Protein AF-A0A0F9MB81-F1 (afdb_monomer_lite)

Radius of gyration: 19.45 Å; chains: 1; bounding box: 35×29×55 Å

Foldseek 3Di:
DQPDDCVVFWDADPVPRDIDGLLVQLVQLCVDPPHSFWHADPPHRDIDGHDPVSNVVNVPDPPPPPPPPPLAEWEWAWDPLVCLVVDPAAQPQPRHHCPSPFTKTATPVPRHIHGPVRVVVCCVPQCADPPPRHHYDD

Organism: NCBI:txid412755

InterPro domains:
  IPR011011 Zinc finger, FYVE/PHD-type [SSF57903] (12-49)
  IPR011011 Zinc finger, FYVE/PHD-type [SSF57903] (74-132)
  IPR013083 Zinc finger, RING/FYVE/PHD-type [G3DSA:3.30.40.10] (2-50)

pLDDT: mean 83.47, std 13.33, range [42.69, 96.25]

Sequence (138 aa):
VTGSNFYIEGRFCPSCDRAMHLSCAAMWAKRTEYKENVFRCPFCFFLLEISPTVLKFIKNKEIKILEEDIRLETKMVLIPNQEVEQIDTSCSYCHSIFLGDFNVYQCESCNSYYHKPCLKKMKEEIKACRFCGAKINK

Structure (mmCIF, N/CA/C/O backbone):
data_AF-A0A0F9MB81-F1
#
_entry.id   AF-A0A0F9MB81-F1
#
loop_
_atom_site.group_PDB
_atom_site.id
_atom_site.type_symbol
_atom_site.label_atom_id
_atom_site.label_alt_id
_atom_site.label_comp_id
_atom_site.label_asym_id
_atom_site.label_entity_id
_atom_site.label_seq_id
_atom_site.pdbx_PDB_ins_code
_atom_site.Cartn_x
_atom_site.Cartn_y
_atom_site.Cartn_z
_atom_site.occupancy
_atom_site.B_iso_or_equiv
_atom_site.auth_seq_id
_atom_site.auth_comp_id
_atom_site.auth_asym_id
_atom_site.auth_atom_id
_atom_site.pdbx_PDB_model_num
ATOM 1 N N . VAL A 1 1 ? -4.702 6.298 -14.107 1.00 48.91 1 VAL A N 1
ATOM 2 C CA . VAL A 1 1 ? -4.656 4.898 -14.613 1.00 48.91 1 VAL A CA 1
ATOM 3 C C . VAL A 1 1 ? -4.651 4.945 -16.136 1.00 48.91 1 VAL A C 1
ATOM 5 O O . VAL A 1 1 ? -5.378 5.757 -16.683 1.00 48.91 1 VAL A O 1
ATOM 8 N N . THR A 1 2 ? -3.824 4.158 -16.832 1.00 49.81 2 THR A N 1
ATOM 9 C CA . THR A 1 2 ? -3.682 4.211 -18.308 1.00 49.81 2 THR A CA 1
ATOM 10 C C . THR A 1 2 ? -4.905 3.705 -19.083 1.00 49.81 2 THR A C 1
ATOM 12 O O . THR A 1 2 ? -4.934 3.821 -20.304 1.00 49.81 2 THR A O 1
ATOM 15 N N . GLY A 1 3 ? -5.913 3.151 -18.396 1.00 55.84 3 GLY A N 1
ATOM 16 C CA . GLY A 1 3 ? -7.142 2.615 -18.997 1.00 55.84 3 GLY A CA 1
ATOM 17 C C . GLY A 1 3 ? -6.915 1.421 -19.931 1.00 55.84 3 GLY A C 1
ATOM 18 O O . GLY A 1 3 ? -7.860 0.914 -20.528 1.00 55.84 3 GLY A O 1
ATOM 19 N N . SER A 1 4 ? -5.670 0.971 -20.086 1.00 63.28 4 SER A N 1
ATOM 20 C CA . SER A 1 4 ? -5.294 -0.109 -20.982 1.00 63.28 4 SER A CA 1
ATOM 21 C C . SER A 1 4 ? -5.561 -1.468 -20.346 1.00 63.28 4 SER A C 1
ATOM 23 O O . SER A 1 4 ? -5.336 -1.693 -19.160 1.00 63.28 4 SER A O 1
ATOM 25 N N . ASN A 1 5 ? -6.077 -2.384 -21.164 1.00 75.12 5 ASN A N 1
ATOM 26 C CA . ASN A 1 5 ? -6.445 -3.726 -20.738 1.00 75.12 5 ASN A CA 1
ATOM 27 C C . ASN A 1 5 ? -5.200 -4.516 -20.289 1.00 75.12 5 ASN A C 1
ATOM 29 O O . ASN A 1 5 ? -4.202 -4.581 -21.017 1.00 75.12 5 ASN A O 1
ATOM 33 N N . PHE A 1 6 ? -5.291 -5.175 -19.129 1.00 77.75 6 PHE A N 1
ATOM 34 C CA . PHE A 1 6 ? -4.251 -6.056 -18.595 1.00 77.75 6 PHE A CA 1
ATOM 35 C C . PHE A 1 6 ? -3.847 -7.158 -19.586 1.00 77.75 6 PHE A C 1
ATOM 37 O O . PHE A 1 6 ? -2.686 -7.540 -19.639 1.00 77.75 6 PHE A O 1
ATOM 44 N N . TYR A 1 7 ? -4.756 -7.623 -20.444 1.00 75.88 7 TYR A N 1
ATOM 45 C CA . TYR A 1 7 ? -4.428 -8.614 -21.474 1.00 75.88 7 TYR A CA 1
ATOM 46 C C . TYR A 1 7 ? -3.345 -8.129 -22.460 1.00 75.88 7 TYR A C 1
ATOM 48 O O . TYR A 1 7 ? -2.606 -8.924 -23.032 1.00 75.88 7 TYR A O 1
ATOM 56 N N . ILE A 1 8 ? -3.227 -6.811 -22.646 1.00 78.06 8 ILE A N 1
ATOM 57 C CA . ILE A 1 8 ? -2.303 -6.195 -23.605 1.00 78.06 8 ILE A CA 1
ATOM 58 C C . ILE A 1 8 ? -0.983 -5.816 -22.920 1.00 78.06 8 ILE A C 1
ATOM 60 O O . ILE A 1 8 ? 0.096 -6.067 -23.457 1.00 78.06 8 ILE A O 1
ATOM 64 N N . GLU A 1 9 ? -1.047 -5.218 -21.728 1.00 85.31 9 GLU A N 1
ATOM 65 C CA . GLU A 1 9 ? 0.130 -4.647 -21.053 1.00 85.31 9 GLU A CA 1
ATOM 66 C C . GLU A 1 9 ? 0.474 -5.280 -19.700 1.00 85.31 9 GLU A C 1
ATOM 68 O O . GLU A 1 9 ? 1.450 -4.883 -19.065 1.00 85.31 9 GLU A O 1
ATOM 73 N N . GLY A 1 10 ? -0.324 -6.233 -19.235 1.00 87.88 10 GLY A N 1
ATOM 74 C CA . GLY A 1 10 ? -0.170 -6.884 -17.945 1.00 87.88 10 GLY A CA 1
ATOM 75 C C . GLY A 1 10 ? 1.008 -7.842 -17.922 1.00 87.88 10 GLY A C 1
ATOM 76 O O . GLY A 1 10 ? 1.206 -8.644 -18.837 1.00 87.88 10 GLY A O 1
ATOM 77 N N . ARG A 1 11 ? 1.814 -7.757 -16.871 1.00 90.69 11 ARG A N 1
ATOM 78 C CA . ARG A 1 11 ? 2.910 -8.679 -16.573 1.00 90.69 11 ARG A CA 1
ATOM 79 C C . ARG A 1 11 ? 2.891 -9.020 -15.094 1.00 90.69 11 ARG A C 1
ATOM 81 O O . ARG A 1 11 ? 2.437 -8.227 -14.273 1.00 90.69 11 ARG A O 1
ATOM 88 N N . PHE A 1 12 ? 3.415 -10.188 -14.766 1.00 92.06 12 PHE A N 1
ATOM 89 C CA . PHE A 1 12 ? 3.605 -10.613 -13.387 1.00 92.06 12 PHE A CA 1
ATOM 90 C C . PHE A 1 12 ? 5.062 -10.413 -12.986 1.00 92.06 12 PHE A C 1
ATOM 92 O O . PHE A 1 12 ? 5.974 -10.614 -13.791 1.00 92.06 12 PHE A O 1
ATOM 99 N N . CYS A 1 13 ? 5.284 -9.983 -11.747 1.00 92.88 13 CYS A N 1
ATOM 100 C CA . CYS A 1 13 ? 6.619 -9.956 -11.172 1.00 92.88 13 CYS A CA 1
ATOM 101 C C . CYS A 1 13 ? 7.143 -11.395 -11.033 1.00 92.88 13 CYS A C 1
ATOM 103 O O . CYS A 1 13 ? 6.514 -12.161 -10.313 1.00 92.88 13 CYS A O 1
ATOM 105 N N . PRO A 1 14 ? 8.315 -11.750 -11.586 1.00 92.69 14 PRO A N 1
ATOM 106 C CA . PRO A 1 14 ? 8.856 -13.111 -11.482 1.00 92.69 14 PRO A CA 1
ATOM 107 C C . PRO A 1 14 ? 9.308 -13.496 -10.063 1.00 92.69 14 PRO A C 1
ATOM 109 O O . PRO A 1 14 ? 9.660 -14.642 -9.822 1.00 92.69 14 PRO A O 1
ATOM 112 N N . SER A 1 15 ? 9.360 -12.534 -9.135 1.00 93.12 15 SER A N 1
ATOM 113 C CA . SER A 1 15 ? 9.801 -12.756 -7.753 1.00 93.12 15 SER A CA 1
ATOM 114 C C . SER A 1 15 ? 8.649 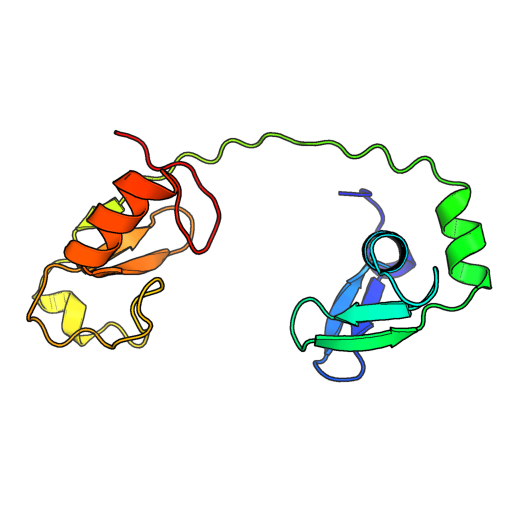-12.850 -6.748 1.00 93.12 15 SER A C 1
ATOM 116 O O . SER A 1 15 ? 8.849 -13.418 -5.681 1.00 93.12 15 SER A O 1
ATOM 118 N N . CYS A 1 16 ? 7.480 -12.263 -7.028 1.00 93.81 16 CYS A N 1
ATOM 119 C CA . CYS A 1 16 ? 6.359 -12.241 -6.074 1.00 93.81 16 CYS A CA 1
ATOM 120 C C . CYS A 1 16 ? 4.987 -12.467 -6.716 1.00 93.81 16 CYS A C 1
ATOM 122 O O . CYS A 1 16 ? 3.973 -12.274 -6.049 1.00 93.81 16 CYS A O 1
ATOM 124 N N . ASP A 1 17 ? 4.957 -12.772 -8.015 1.00 92.12 17 ASP A N 1
ATOM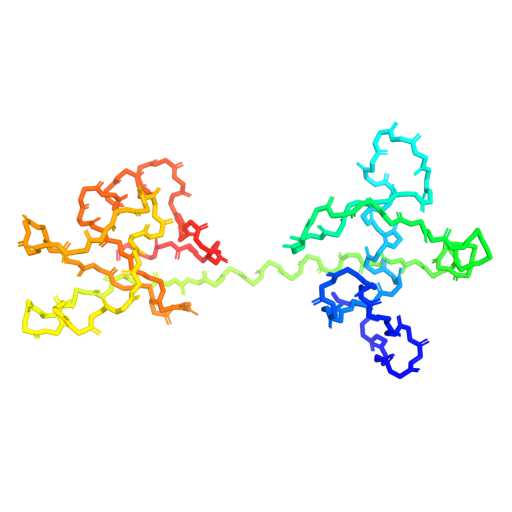 125 C CA . ASP A 1 17 ? 3.767 -13.061 -8.822 1.00 92.12 17 ASP A CA 1
ATOM 126 C C . ASP A 1 17 ? 2.670 -11.993 -8.790 1.00 92.12 17 ASP A C 1
ATOM 128 O O . ASP A 1 17 ? 1.535 -12.219 -9.205 1.00 92.12 17 ASP A O 1
ATOM 132 N N . ARG A 1 18 ? 2.995 -10.772 -8.351 1.00 90.56 18 ARG A N 1
ATOM 133 C CA . ARG A 1 18 ? 2.051 -9.657 -8.398 1.00 90.56 18 ARG A CA 1
ATOM 134 C C . ARG A 1 18 ? 1.970 -9.061 -9.794 1.00 90.56 18 ARG A C 1
ATOM 136 O O . ARG A 1 18 ? 2.985 -8.783 -10.437 1.00 90.56 18 ARG A O 1
ATOM 143 N N . ALA A 1 19 ? 0.735 -8.841 -10.222 1.00 90.62 19 ALA A N 1
ATOM 144 C CA . ALA A 1 19 ? 0.385 -8.208 -11.479 1.00 90.62 19 ALA A CA 1
ATOM 145 C C . ALA A 1 19 ? 0.800 -6.727 -11.510 1.00 90.62 19 ALA A C 1
ATOM 147 O O . ALA A 1 19 ? 0.669 -6.000 -10.525 1.00 90.62 19 ALA A O 1
ATOM 148 N N . MET A 1 20 ? 1.263 -6.266 -12.668 1.00 89.88 20 MET A N 1
ATOM 149 C CA . MET A 1 20 ? 1.537 -4.861 -12.957 1.00 89.88 20 MET A CA 1
ATOM 150 C C . MET A 1 20 ? 1.381 -4.568 -14.449 1.00 89.88 20 MET A C 1
ATOM 152 O O . MET A 1 20 ? 1.608 -5.431 -15.294 1.00 89.88 20 MET A O 1
ATOM 156 N N . HIS A 1 21 ? 1.034 -3.329 -14.785 1.00 89.56 21 HIS A N 1
ATOM 157 C CA . HIS A 1 21 ? 1.057 -2.859 -16.166 1.00 89.56 21 HIS A CA 1
ATOM 158 C C . HIS A 1 21 ? 2.468 -2.425 -16.568 1.00 89.56 21 HIS A C 1
ATOM 160 O O . HIS A 1 21 ? 3.162 -1.757 -15.797 1.00 89.56 21 HIS A O 1
ATOM 166 N N . LEU A 1 22 ? 2.870 -2.734 -17.802 1.00 88.38 22 LEU A N 1
ATOM 167 C CA . LEU A 1 22 ? 4.138 -2.277 -18.376 1.00 88.38 22 LEU A CA 1
ATOM 168 C C . LEU A 1 22 ? 4.250 -0.744 -18.390 1.00 88.38 22 LEU A C 1
ATOM 170 O O . LEU A 1 22 ? 5.343 -0.218 -18.202 1.00 88.38 22 LEU A O 1
ATOM 174 N N . SER A 1 23 ? 3.139 -0.020 -18.555 1.00 86.25 23 SER A N 1
ATOM 175 C CA . SER A 1 23 ? 3.102 1.445 -18.457 1.00 86.25 23 SER A CA 1
ATOM 176 C C . SER A 1 23 ? 3.432 1.968 -17.052 1.00 86.25 23 SER A C 1
ATOM 178 O O . SER A 1 23 ? 4.245 2.885 -16.920 1.00 86.25 23 SER A O 1
ATOM 180 N N . CYS A 1 24 ? 2.881 1.356 -15.998 1.00 86.75 24 CYS A N 1
ATOM 181 C CA . CYS A 1 24 ? 3.253 1.652 -14.609 1.00 86.75 24 CYS A CA 1
ATOM 182 C C . CYS A 1 24 ? 4.721 1.301 -14.340 1.00 86.75 24 CYS A C 1
ATOM 184 O O . CYS A 1 24 ? 5.451 2.108 -13.769 1.00 86.75 24 CYS A O 1
ATOM 186 N N . ALA A 1 25 ? 5.177 0.139 -14.819 1.00 89.50 25 ALA A N 1
ATOM 187 C CA . ALA A 1 25 ? 6.572 -0.274 -14.702 1.00 89.50 25 ALA A CA 1
ATOM 188 C C . ALA A 1 25 ? 7.521 0.740 -15.366 1.00 89.50 25 ALA A C 1
ATOM 190 O O . ALA A 1 25 ? 8.501 1.162 -14.756 1.00 89.50 25 ALA A O 1
ATOM 191 N N . ALA A 1 26 ? 7.204 1.201 -16.580 1.00 87.44 26 ALA A N 1
ATOM 192 C CA . ALA A 1 26 ? 7.981 2.215 -17.293 1.00 87.44 26 ALA A CA 1
ATOM 193 C C . ALA A 1 26 ? 8.013 3.558 -16.549 1.00 87.44 26 ALA A C 1
ATOM 195 O O . ALA A 1 26 ? 9.035 4.245 -16.548 1.00 87.44 26 ALA A O 1
ATOM 196 N N . MET A 1 27 ? 6.911 3.934 -15.897 1.00 84.81 27 MET A N 1
ATOM 197 C CA . MET A 1 27 ? 6.862 5.123 -15.049 1.00 84.81 27 MET A CA 1
ATOM 198 C C . MET A 1 27 ? 7.782 4.986 -13.832 1.00 84.81 27 MET A C 1
ATOM 200 O O . MET A 1 27 ? 8.514 5.923 -13.520 1.00 84.81 27 MET A O 1
ATOM 204 N N . TRP A 1 28 ? 7.776 3.832 -13.161 1.00 88.38 28 TRP A N 1
ATOM 205 C CA . TRP A 1 28 ? 8.678 3.575 -12.038 1.00 88.38 28 TRP A CA 1
ATOM 206 C C . TRP A 1 28 ? 10.141 3.542 -12.478 1.00 88.38 28 TRP A C 1
ATOM 208 O O . TRP A 1 28 ? 10.975 4.125 -11.793 1.00 88.38 28 TRP A O 1
ATOM 218 N N . ALA A 1 29 ? 10.444 2.962 -13.642 1.00 88.25 29 ALA A N 1
ATOM 219 C CA . ALA A 1 29 ? 11.798 2.926 -14.194 1.00 88.25 29 ALA A CA 1
ATOM 220 C C . ALA A 1 29 ? 12.364 4.327 -14.468 1.00 88.25 29 ALA A C 1
ATOM 222 O O . ALA A 1 29 ? 13.490 4.619 -14.068 1.00 88.25 29 ALA A O 1
ATOM 223 N N . LYS A 1 30 ? 11.550 5.234 -15.032 1.00 83.12 30 LYS A N 1
ATOM 224 C CA . LYS A 1 30 ? 11.919 6.648 -15.242 1.00 83.12 30 LYS A CA 1
ATOM 225 C C . LYS A 1 30 ? 12.236 7.413 -13.955 1.00 83.12 30 LYS A C 1
ATOM 227 O O . LYS A 1 30 ? 12.912 8.431 -14.021 1.00 83.12 30 LYS A O 1
ATOM 232 N N . ARG A 1 31 ? 11.703 6.978 -12.810 1.00 80.44 31 ARG A N 1
ATOM 233 C CA . ARG A 1 31 ? 11.926 7.625 -11.507 1.00 80.44 31 ARG A CA 1
ATOM 234 C C . ARG A 1 31 ? 13.142 7.070 -10.766 1.00 80.44 31 ARG A C 1
ATOM 236 O O . ARG A 1 31 ? 13.412 7.524 -9.659 1.00 80.44 31 ARG A O 1
ATOM 243 N N . THR A 1 32 ? 13.841 6.079 -11.320 1.00 76.19 32 THR A N 1
ATOM 244 C CA . THR A 1 32 ? 15.028 5.520 -10.668 1.00 76.19 32 THR A CA 1
ATOM 245 C C . THR A 1 32 ? 16.298 6.266 -11.049 1.00 76.19 32 THR A C 1
ATOM 247 O O . THR A 1 32 ? 16.427 6.778 -12.156 1.00 76.19 32 THR A O 1
ATOM 250 N N . GLU A 1 33 ? 17.260 6.275 -10.130 1.00 71.56 33 GLU A N 1
ATOM 251 C CA . GLU A 1 33 ? 18.584 6.876 -10.332 1.00 71.5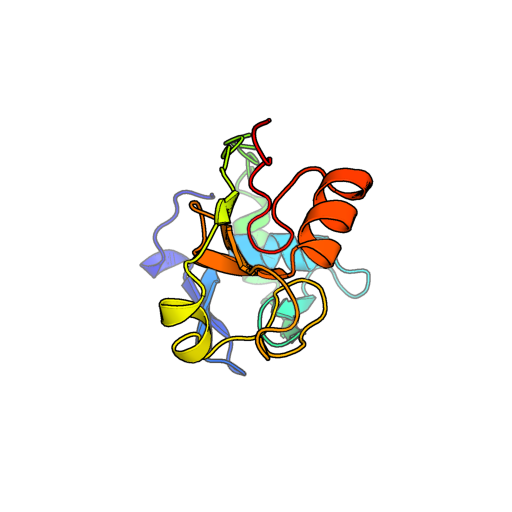6 33 GLU A CA 1
ATOM 252 C C . GLU A 1 33 ? 19.539 5.971 -11.133 1.00 71.56 33 GLU A C 1
ATOM 254 O O . GLU A 1 33 ? 20.643 6.387 -11.469 1.00 71.56 33 GLU A O 1
ATOM 259 N N . TYR A 1 34 ? 19.145 4.723 -11.422 1.00 72.06 34 TYR A N 1
ATOM 260 C CA . TYR A 1 34 ? 20.028 3.726 -12.032 1.00 72.06 34 TYR A CA 1
ATOM 261 C C . TYR A 1 34 ? 20.067 3.846 -13.562 1.00 72.06 34 TYR A C 1
ATOM 263 O O . TYR A 1 34 ? 20.962 4.453 -14.140 1.00 72.06 34 TYR A O 1
ATOM 271 N N . LYS A 1 35 ? 19.109 3.215 -14.241 1.00 78.94 35 LYS A N 1
ATOM 272 C CA . LYS A 1 35 ? 18.972 3.201 -15.699 1.00 78.94 35 LYS A CA 1
ATOM 273 C C . LYS A 1 35 ? 17.503 3.415 -16.025 1.00 78.94 35 LYS A C 1
ATOM 275 O O . LYS A 1 35 ? 16.650 2.874 -15.328 1.00 78.94 35 LYS A O 1
ATOM 280 N N . GLU A 1 36 ? 17.207 4.115 -17.124 1.00 79.31 36 GLU A N 1
ATOM 281 C CA . GLU A 1 36 ? 15.826 4.432 -17.550 1.00 79.31 36 GLU A CA 1
ATOM 282 C C . GLU A 1 36 ? 14.916 3.200 -17.730 1.00 79.31 36 GLU A C 1
ATOM 284 O O . GLU A 1 36 ? 13.702 3.343 -17.881 1.00 79.31 36 GLU A O 1
ATOM 289 N N . ASN A 1 37 ? 15.486 1.994 -17.752 1.00 86.50 37 ASN A N 1
ATOM 290 C CA . ASN A 1 37 ? 14.785 0.736 -17.941 1.00 86.50 37 ASN A CA 1
ATOM 291 C C . ASN A 1 37 ? 14.784 -0.197 -16.726 1.00 86.50 37 ASN A C 1
ATOM 293 O O . ASN A 1 37 ? 14.258 -1.301 -16.826 1.00 86.50 37 ASN A O 1
ATOM 297 N N . VAL A 1 38 ? 15.336 0.226 -15.592 1.00 90.00 38 VAL A N 1
ATOM 298 C CA . VAL A 1 38 ? 15.423 -0.589 -14.377 1.00 90.00 38 VAL A CA 1
ATOM 299 C C . VAL A 1 38 ? 14.532 0.012 -13.296 1.00 90.00 38 VAL A C 1
ATOM 301 O O . VAL A 1 38 ? 14.496 1.223 -13.122 1.00 90.00 38 VAL A O 1
ATOM 304 N N . PHE A 1 39 ? 13.799 -0.820 -12.557 1.00 91.06 39 PHE A N 1
ATOM 305 C CA . PHE A 1 39 ? 12.966 -0.379 -11.438 1.00 91.06 39 PHE A CA 1
ATOM 306 C C . PHE A 1 39 ? 12.901 -1.423 -10.328 1.00 91.06 39 PHE A C 1
ATOM 308 O O . PHE A 1 39 ? 13.187 -2.597 -10.542 1.00 91.06 39 PHE A O 1
ATOM 315 N N . ARG A 1 40 ? 12.510 -1.007 -9.121 1.00 90.88 40 ARG A N 1
ATOM 316 C CA . ARG A 1 40 ? 12.203 -1.939 -8.029 1.00 90.88 40 ARG A CA 1
ATOM 317 C C . ARG A 1 40 ? 10.716 -2.253 -8.032 1.00 90.88 40 ARG A C 1
ATOM 319 O O . ARG A 1 40 ? 9.899 -1.337 -8.107 1.00 90.88 40 ARG A O 1
ATOM 326 N N . CYS A 1 41 ? 10.361 -3.529 -7.909 1.00 90.38 41 CYS A N 1
ATOM 327 C CA . CYS A 1 41 ? 8.973 -3.929 -7.694 1.00 90.38 41 CYS A CA 1
ATOM 328 C C . CYS A 1 41 ? 8.413 -3.209 -6.449 1.00 90.38 41 CYS A C 1
ATOM 330 O O . CYS A 1 41 ? 9.031 -3.304 -5.389 1.00 90.38 41 CYS A O 1
ATOM 332 N N . PRO A 1 42 ? 7.246 -2.544 -6.512 1.00 89.06 42 PRO A N 1
ATOM 333 C CA . PRO A 1 42 ? 6.698 -1.812 -5.364 1.00 89.06 42 PRO A CA 1
ATOM 334 C C . PRO A 1 42 ? 6.219 -2.726 -4.227 1.00 89.06 42 PRO A C 1
ATOM 336 O O . PRO A 1 42 ? 5.890 -2.244 -3.150 1.00 89.06 42 PRO A O 1
ATOM 339 N N . PHE A 1 43 ? 6.151 -4.037 -4.468 1.00 90.06 43 PHE A N 1
ATOM 340 C CA . PHE A 1 43 ? 5.634 -5.002 -3.506 1.00 90.06 43 PHE A CA 1
ATOM 341 C C . PHE A 1 43 ? 6.717 -5.854 -2.846 1.00 90.06 43 PHE A C 1
ATOM 343 O O . PHE A 1 43 ? 6.603 -6.156 -1.664 1.00 90.06 43 PHE A O 1
ATOM 350 N N . CYS A 1 44 ? 7.751 -6.255 -3.594 1.00 92.62 44 CYS A N 1
ATOM 351 C CA . CYS A 1 44 ? 8.839 -7.095 -3.079 1.00 92.62 44 CYS A CA 1
ATOM 352 C C . CYS A 1 44 ? 10.228 -6.453 -3.191 1.00 92.62 44 CYS A C 1
ATOM 354 O O . CYS A 1 44 ? 11.212 -7.070 -2.803 1.00 92.62 44 CYS A O 1
ATOM 356 N N . PHE A 1 45 ? 10.331 -5.239 -3.745 1.00 91.00 45 PHE A N 1
ATOM 357 C CA . PHE A 1 45 ? 11.572 -4.468 -3.919 1.00 91.00 45 PHE A CA 1
ATOM 358 C C . PHE A 1 45 ? 12.674 -5.125 -4.762 1.00 91.00 45 PHE A C 1
ATOM 360 O O . PHE A 1 45 ? 13.755 -4.543 -4.923 1.00 91.00 45 PHE A O 1
ATOM 367 N N . PHE A 1 46 ? 12.384 -6.283 -5.363 1.00 92.19 46 PHE A N 1
ATOM 368 C CA . PHE A 1 46 ? 13.271 -6.943 -6.307 1.00 92.19 46 PHE A CA 1
ATOM 369 C C . PHE A 1 46 ? 13.541 -6.033 -7.506 1.00 92.19 46 PHE A C 1
ATOM 371 O O . PHE A 1 46 ? 12.640 -5.337 -7.989 1.00 92.19 46 PHE A O 1
ATOM 378 N N . LEU A 1 47 ? 14.792 -6.020 -7.960 1.00 93.12 47 LEU A N 1
ATOM 379 C CA . LEU A 1 47 ? 15.227 -5.190 -9.073 1.00 93.12 47 LEU A CA 1
ATOM 380 C C . LEU A 1 47 ? 14.830 -5.867 -10.388 1.00 93.12 47 LEU A C 1
ATOM 382 O O . LEU A 1 47 ? 15.210 -7.004 -10.650 1.00 93.12 47 LEU A O 1
ATOM 386 N N . LEU A 1 48 ? 14.040 -5.171 -11.195 1.00 92.00 48 LEU A N 1
ATOM 387 C CA . LEU A 1 48 ? 13.485 -5.651 -12.452 1.00 92.00 48 LEU A CA 1
ATOM 388 C C . LEU A 1 48 ? 13.943 -4.752 -13.597 1.00 92.00 48 LEU A C 1
ATOM 390 O O . LEU A 1 48 ? 14.106 -3.543 -13.429 1.00 92.00 48 LEU A O 1
ATOM 394 N N . GLU A 1 49 ? 14.100 -5.345 -14.774 1.00 91.62 49 GLU A N 1
ATOM 395 C CA . GLU A 1 49 ? 14.469 -4.642 -15.998 1.00 91.62 49 GLU A CA 1
ATOM 396 C C . GLU A 1 49 ? 13.355 -4.767 -17.041 1.00 91.62 49 GLU A C 1
ATOM 398 O O . GLU A 1 49 ? 12.780 -5.835 -17.257 1.00 91.62 49 GLU A O 1
ATOM 403 N N . ILE A 1 50 ? 13.043 -3.651 -17.692 1.00 89.62 50 ILE A N 1
ATOM 404 C CA . ILE A 1 50 ? 12.074 -3.560 -18.778 1.00 89.62 50 ILE A CA 1
ATOM 405 C C . ILE A 1 50 ? 12.836 -3.596 -20.098 1.00 89.62 50 ILE A C 1
ATOM 407 O O . ILE A 1 50 ? 13.831 -2.893 -20.284 1.00 89.62 50 ILE A O 1
ATOM 411 N N . SER A 1 51 ? 12.335 -4.377 -21.056 1.00 87.00 51 SER A N 1
ATOM 412 C CA . SER A 1 51 ? 12.904 -4.404 -22.403 1.00 87.00 51 SER A CA 1
ATOM 413 C C . SER A 1 51 ? 12.913 -2.995 -23.032 1.00 87.00 51 SER A C 1
ATOM 415 O O . SER A 1 51 ? 11.869 -2.327 -23.049 1.00 87.00 51 SER A O 1
ATOM 417 N N . PRO A 1 52 ? 14.037 -2.544 -23.623 1.00 82.50 52 PRO A N 1
ATOM 418 C CA . PRO A 1 52 ? 14.134 -1.240 -24.286 1.00 82.50 52 PRO A CA 1
ATOM 419 C C . PRO A 1 52 ? 13.075 -1.015 -25.374 1.00 82.50 52 PRO A C 1
ATOM 421 O O . PRO A 1 52 ? 12.613 0.108 -25.579 1.00 82.50 52 PRO A O 1
ATOM 424 N N . THR A 1 53 ? 12.653 -2.081 -26.059 1.00 80.94 53 THR A N 1
ATOM 425 C CA . THR A 1 53 ? 11.607 -2.032 -27.090 1.00 80.94 53 THR A CA 1
ATOM 426 C C . THR A 1 53 ? 10.269 -1.603 -26.494 1.00 80.94 53 THR A C 1
ATOM 428 O O . THR A 1 53 ? 9.614 -0.707 -27.019 1.00 80.94 53 THR A O 1
ATOM 431 N N . VAL A 1 54 ? 9.900 -2.175 -25.346 1.00 77.50 54 VAL A N 1
ATOM 432 C CA . VAL A 1 54 ? 8.654 -1.860 -24.629 1.00 77.50 54 VAL A CA 1
ATOM 433 C C . VAL A 1 54 ? 8.635 -0.399 -24.175 1.00 77.50 54 VAL A C 1
ATOM 435 O O . VAL A 1 54 ? 7.618 0.278 -24.309 1.00 77.50 54 VAL A O 1
ATOM 438 N N . LEU A 1 55 ? 9.773 0.129 -23.718 1.00 77.44 55 LEU A N 1
ATOM 439 C CA . LEU A 1 55 ? 9.890 1.535 -23.324 1.00 77.44 55 LEU A CA 1
ATOM 440 C C . LEU A 1 55 ? 9.663 2.504 -24.485 1.00 77.44 55 LEU A C 1
ATOM 442 O O . LEU A 1 55 ? 9.025 3.538 -24.287 1.00 77.44 55 LEU A O 1
ATOM 446 N N . LYS A 1 56 ? 10.136 2.174 -25.693 1.00 78.19 56 LYS A N 1
ATOM 447 C CA . LYS A 1 56 ? 9.876 2.980 -26.898 1.00 78.19 56 LYS A CA 1
ATOM 448 C C . LYS A 1 56 ? 8.387 2.997 -27.252 1.00 78.19 56 LYS A C 1
ATOM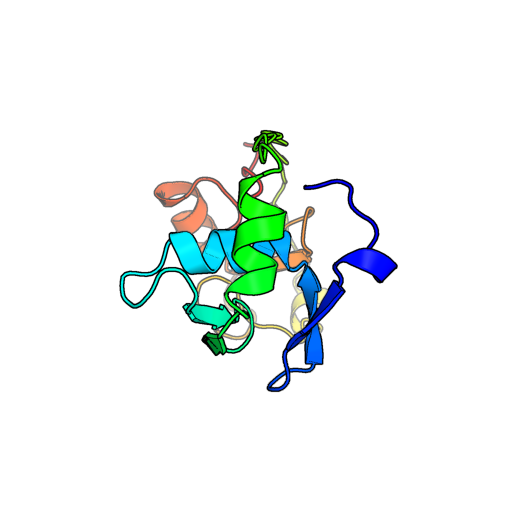 450 O O . LYS A 1 56 ? 7.846 4.063 -27.530 1.00 78.19 56 LYS A O 1
ATOM 455 N N . PHE A 1 57 ? 7.712 1.849 -27.163 1.00 73.81 57 PHE A N 1
ATOM 456 C CA . PHE A 1 57 ? 6.265 1.760 -27.392 1.00 73.81 57 PHE A CA 1
ATOM 457 C C . PHE A 1 57 ? 5.449 2.583 -26.386 1.00 73.81 57 PHE A C 1
ATOM 459 O O . PHE A 1 57 ? 4.440 3.179 -26.758 1.00 73.81 57 PHE A O 1
ATOM 466 N N . ILE A 1 58 ? 5.888 2.649 -25.126 1.00 71.88 58 ILE A N 1
ATOM 467 C CA . ILE A 1 58 ? 5.206 3.415 -24.075 1.00 71.88 58 ILE A CA 1
ATOM 468 C C . ILE A 1 58 ? 5.528 4.916 -24.165 1.00 71.88 58 ILE A C 1
ATOM 470 O O . ILE A 1 58 ? 4.633 5.723 -23.939 1.00 71.88 58 ILE A O 1
ATOM 474 N N . LYS A 1 59 ? 6.760 5.314 -24.534 1.00 65.25 59 LYS A N 1
ATOM 475 C CA . LYS A 1 59 ? 7.152 6.734 -24.705 1.00 65.25 59 LYS A CA 1
ATOM 476 C C . LYS A 1 59 ? 6.289 7.468 -25.746 1.00 65.25 59 LYS A C 1
ATOM 478 O O . LYS A 1 59 ? 6.072 8.661 -25.581 1.00 65.25 59 LYS A O 1
ATOM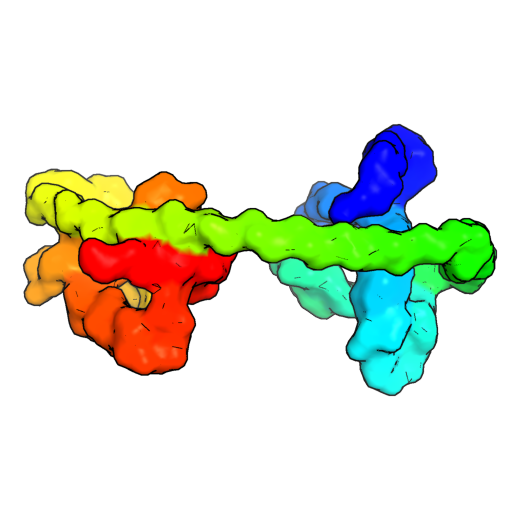 483 N N . ASN A 1 60 ? 5.766 6.767 -26.754 1.00 56.81 60 ASN A N 1
ATOM 484 C CA . ASN A 1 60 ? 4.913 7.353 -27.798 1.00 56.81 60 ASN A CA 1
ATOM 485 C C . ASN A 1 60 ? 3.448 7.558 -27.379 1.00 56.81 60 ASN A C 1
ATOM 487 O O . ASN A 1 60 ? 2.691 8.197 -28.106 1.00 56.81 60 ASN A O 1
ATOM 491 N N . LYS A 1 61 ? 3.026 7.021 -26.230 1.00 60.41 61 LYS A N 1
ATOM 492 C CA . LYS A 1 61 ? 1.727 7.341 -25.636 1.00 60.41 61 LYS A CA 1
ATOM 493 C C . LYS A 1 61 ? 1.954 8.440 -24.607 1.00 60.41 61 LYS A C 1
ATOM 495 O O . LYS A 1 61 ? 2.636 8.213 -23.611 1.00 60.41 61 LYS A O 1
ATOM 500 N N . GLU A 1 62 ? 1.389 9.624 -24.830 1.00 50.34 62 GLU A N 1
ATOM 501 C CA . GLU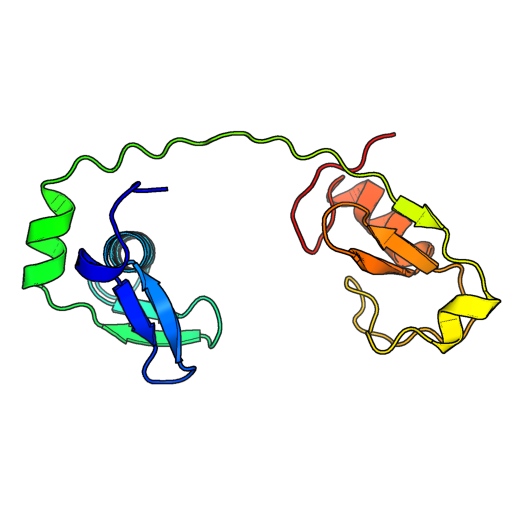 A 1 62 ? 1.333 10.658 -23.795 1.00 50.34 62 GLU A CA 1
ATOM 502 C C . GLU A 1 62 ? 0.564 10.103 -22.592 1.00 50.34 62 GLU A C 1
ATOM 504 O O . GLU A 1 62 ? -0.664 9.999 -22.594 1.00 50.34 62 GLU A O 1
ATOM 509 N N . ILE A 1 63 ? 1.301 9.697 -21.558 1.00 54.09 63 ILE A N 1
ATOM 510 C CA . ILE A 1 63 ? 0.719 9.305 -20.281 1.00 54.09 63 ILE A CA 1
ATOM 511 C C . ILE A 1 63 ? 0.236 10.596 -19.627 1.00 54.09 63 ILE A C 1
ATOM 513 O O . ILE A 1 63 ? 0.981 11.253 -18.900 1.00 54.09 63 ILE A O 1
ATOM 517 N N . LYS A 1 64 ? -1.014 10.976 -19.896 1.00 47.12 64 LYS A N 1
ATOM 518 C CA . LYS A 1 64 ? -1.710 11.961 -19.074 1.00 47.12 64 LYS A CA 1
ATOM 519 C C . LYS A 1 64 ? -1.888 11.329 -17.701 1.00 47.12 64 LYS A C 1
ATOM 521 O O . LYS A 1 64 ? -2.670 10.393 -17.528 1.00 47.12 64 LYS A O 1
ATOM 526 N N . ILE A 1 65 ? -1.101 11.794 -16.736 1.00 46.34 65 ILE A N 1
ATOM 527 C CA . ILE A 1 65 ? -1.350 11.510 -15.330 1.00 46.34 65 ILE A CA 1
ATOM 528 C C . ILE A 1 65 ? -2.655 12.237 -15.023 1.00 46.34 65 ILE A C 1
ATOM 530 O O . ILE A 1 65 ? -2.672 13.442 -14.802 1.00 46.34 65 ILE A O 1
ATOM 534 N N . LEU A 1 66 ? -3.768 11.512 -15.096 1.00 45.59 66 LEU A N 1
ATOM 535 C CA . LEU A 1 66 ? -4.961 11.910 -14.375 1.00 45.59 66 LEU A CA 1
ATOM 536 C C . LEU A 1 66 ? -4.580 11.762 -12.903 1.00 45.59 66 LEU A C 1
ATOM 538 O O . LEU A 1 66 ? -4.631 10.661 -12.351 1.00 45.59 66 LEU A O 1
ATOM 542 N N . GLU A 1 67 ? -4.092 12.848 -12.304 1.00 42.69 67 GLU A N 1
ATOM 543 C CA . GLU A 1 67 ? -4.215 13.055 -10.868 1.00 42.69 67 GLU A CA 1
ATOM 544 C C . GLU A 1 67 ? -5.715 13.167 -10.611 1.00 42.69 67 GLU A C 1
ATOM 546 O O . GLU A 1 67 ? -6.284 14.251 -10.524 1.00 42.69 67 GLU A O 1
ATOM 551 N N . GLU A 1 68 ? -6.399 12.025 -10.584 1.00 44.41 68 GLU A N 1
ATOM 552 C CA . GLU A 1 68 ? -7.657 11.971 -9.872 1.00 44.41 68 GLU A CA 1
ATOM 553 C C . GLU A 1 68 ? -7.269 12.181 -8.412 1.00 44.41 68 GLU A C 1
ATOM 555 O O . GLU A 1 68 ? -6.874 11.256 -7.703 1.00 44.41 68 GLU A O 1
ATOM 560 N N . ASP A 1 69 ? -7.314 13.446 -8.000 1.00 47.09 69 ASP A N 1
ATOM 561 C CA . ASP A 1 69 ? -7.355 13.909 -6.621 1.00 47.09 69 ASP A CA 1
ATOM 562 C C . ASP A 1 69 ? -8.679 13.384 -6.027 1.00 47.09 69 ASP A C 1
ATOM 564 O O . ASP A 1 69 ? -9.572 14.144 -5.653 1.00 47.09 69 ASP A O 1
ATOM 568 N N . ILE A 1 70 ? -8.868 12.053 -6.010 1.00 54.44 70 ILE A N 1
ATOM 569 C CA . ILE A 1 70 ? -9.907 11.408 -5.219 1.00 54.44 70 ILE A CA 1
ATOM 570 C C . ILE A 1 70 ? -9.413 11.585 -3.798 1.00 54.44 70 ILE A C 1
ATOM 572 O O . ILE A 1 70 ? -8.710 10.745 -3.236 1.00 54.44 70 ILE A O 1
ATOM 576 N N . ARG A 1 71 ? -9.726 12.746 -3.230 1.00 57.91 71 ARG A N 1
ATOM 577 C CA . ARG A 1 71 ? -9.580 13.015 -1.810 1.00 57.91 71 ARG A CA 1
ATOM 578 C C . ARG A 1 71 ? -10.560 12.096 -1.101 1.00 57.91 71 ARG A C 1
ATOM 580 O O . ARG A 1 71 ? -11.665 12.498 -0.760 1.00 57.91 71 ARG A O 1
ATOM 587 N N . LEU A 1 72 ? -10.173 10.833 -0.953 1.00 74.31 72 LEU A N 1
ATOM 588 C CA . LEU A 1 72 ? -10.896 9.873 -0.144 1.00 74.31 72 LEU A CA 1
ATOM 589 C C . LEU A 1 72 ? -10.816 10.406 1.279 1.00 74.31 72 LEU A C 1
ATOM 591 O O . LEU A 1 72 ? -9.741 10.482 1.873 1.00 74.31 72 LEU A O 1
ATOM 595 N N . GLU A 1 73 ? -11.944 10.872 1.789 1.00 88.00 73 GLU A N 1
ATOM 596 C CA . GLU A 1 73 ? -12.087 11.191 3.197 1.00 88.00 73 GLU A CA 1
ATOM 597 C C . GLU A 1 73 ? -12.431 9.905 3.943 1.00 88.00 73 GLU A C 1
ATOM 599 O O . GLU A 1 73 ? -13.179 9.064 3.452 1.00 88.00 73 GLU A O 1
ATOM 604 N N . THR A 1 74 ? -11.878 9.741 5.138 1.00 90.56 74 THR A N 1
ATOM 605 C CA . THR A 1 74 ? -12.173 8.598 6.002 1.00 90.56 74 THR A CA 1
ATOM 606 C C . THR A 1 74 ? -12.472 9.073 7.409 1.00 90.56 74 THR A C 1
ATOM 608 O O . THR A 1 74 ? -11.912 10.073 7.874 1.00 90.56 74 THR A O 1
ATOM 611 N N . LYS A 1 75 ? -13.302 8.317 8.125 1.00 92.81 75 LYS A N 1
ATOM 612 C CA . LYS A 1 75 ? -13.395 8.416 9.581 1.00 92.81 75 LYS A CA 1
ATOM 613 C C . LYS A 1 75 ? -12.589 7.295 10.224 1.00 92.81 75 LYS A C 1
ATOM 615 O O . LYS A 1 75 ? -12.160 6.342 9.568 1.00 92.81 75 LYS A O 1
ATOM 620 N N . MET A 1 76 ? -12.324 7.485 11.511 1.00 92.50 76 MET A N 1
ATOM 621 C CA . MET A 1 76 ? -11.615 6.538 12.361 1.00 92.50 76 MET A CA 1
ATOM 622 C C . MET A 1 76 ? -12.596 6.077 13.430 1.00 92.50 76 MET A C 1
ATOM 624 O O . MET A 1 76 ? -12.923 6.845 14.337 1.00 92.50 76 MET A O 1
ATOM 628 N N . VAL A 1 77 ? -13.098 4.857 13.277 1.00 94.75 77 VAL A N 1
ATOM 629 C CA . VAL A 1 77 ? -14.146 4.283 14.121 1.00 94.75 77 VAL A CA 1
ATOM 630 C C . VAL A 1 77 ? -13.499 3.590 15.305 1.00 94.75 77 VAL A C 1
ATOM 632 O O . VAL A 1 77 ? -12.508 2.883 15.151 1.00 94.75 77 VAL A O 1
ATOM 635 N N . LEU A 1 78 ? -14.026 3.836 16.499 1.00 94.69 78 LEU A N 1
ATOM 636 C CA . LEU A 1 78 ? -13.585 3.150 17.706 1.00 94.69 78 LEU A CA 1
ATOM 637 C C . LEU A 1 78 ? -14.072 1.699 17.663 1.00 94.69 78 LEU A C 1
ATOM 639 O O . LEU A 1 78 ? -15.270 1.470 17.521 1.00 94.69 78 LEU A O 1
ATOM 643 N N . ILE A 1 79 ? -13.157 0.750 17.836 1.00 93.19 79 ILE A N 1
ATOM 644 C CA . ILE A 1 79 ? -13.493 -0.667 17.965 1.00 93.19 79 ILE A CA 1
ATOM 645 C C . ILE A 1 79 ? -13.825 -0.976 19.432 1.00 93.19 79 ILE A C 1
ATOM 647 O O . ILE A 1 79 ? -13.064 -0.567 20.318 1.00 93.19 79 ILE A O 1
ATOM 651 N N . PRO A 1 80 ? -14.943 -1.669 19.720 1.00 89.50 80 PRO A N 1
ATOM 652 C CA . PRO A 1 80 ? -15.265 -2.124 21.067 1.00 89.50 80 PRO A CA 1
ATOM 653 C C . PRO A 1 80 ? -14.176 -3.043 21.628 1.00 89.50 80 PRO A C 1
ATOM 655 O O . PRO A 1 80 ? -13.678 -3.918 20.930 1.00 89.50 80 PRO A O 1
ATOM 658 N N . ASN A 1 81 ? -13.848 -2.910 22.916 1.00 83.69 81 ASN A N 1
ATOM 659 C CA . ASN A 1 81 ? -12.779 -3.702 23.545 1.00 83.69 81 ASN A CA 1
ATOM 660 C C . ASN A 1 81 ? -12.984 -5.224 23.415 1.00 83.69 81 ASN A C 1
ATOM 662 O O . ASN A 1 81 ? -12.009 -5.958 23.331 1.00 83.69 81 ASN A O 1
ATOM 666 N N . GLN A 1 82 ? -14.236 -5.685 23.354 1.00 83.19 82 GLN A N 1
ATOM 667 C CA . GLN A 1 82 ? -14.591 -7.097 23.160 1.00 83.19 82 GLN A CA 1
ATOM 668 C C . GLN A 1 82 ? -14.170 -7.641 21.783 1.00 83.19 82 GLN A C 1
ATOM 670 O O . GLN A 1 82 ? -13.934 -8.835 21.638 1.00 83.19 82 GLN A O 1
ATOM 675 N N . GLU A 1 83 ? -14.075 -6.771 20.778 1.00 85.06 83 GLU A N 1
ATOM 676 C CA . GLU A 1 83 ? -13.678 -7.119 19.411 1.00 85.06 83 GLU A CA 1
ATOM 677 C C . GLU A 1 83 ? -12.164 -6.966 19.197 1.00 85.06 83 GLU A C 1
ATOM 679 O O . GLU A 1 83 ? -11.616 -7.525 18.253 1.00 85.06 83 GLU A O 1
ATOM 684 N N . VAL A 1 84 ? -11.460 -6.254 20.088 1.00 84.75 84 VAL A N 1
ATOM 685 C CA . VAL A 1 84 ? -10.011 -6.007 19.966 1.00 84.75 84 VAL A CA 1
ATOM 686 C C . VAL A 1 84 ? -9.201 -7.300 20.028 1.00 84.75 84 VAL A C 1
ATOM 688 O O . VAL A 1 84 ? -8.237 -7.449 19.282 1.00 84.75 84 VAL A O 1
ATOM 691 N N . GLU A 1 85 ? -9.610 -8.253 20.866 1.00 83.06 85 GLU A N 1
ATOM 692 C CA . GLU A 1 85 ? -8.953 -9.564 20.984 1.00 83.06 85 GLU A CA 1
ATOM 693 C C . GLU A 1 85 ? -9.077 -10.413 19.709 1.00 83.06 85 GLU A C 1
ATOM 695 O O . GLU A 1 85 ? -8.303 -11.346 19.509 1.00 83.06 85 GLU A O 1
ATOM 700 N N . GLN A 1 86 ? -10.030 -10.085 18.831 1.00 84.56 86 GLN A N 1
ATOM 701 C CA . GLN A 1 86 ? -10.255 -10.783 17.564 1.00 84.56 86 GLN A CA 1
ATOM 702 C C . GLN A 1 86 ? -9.439 -10.185 16.408 1.00 84.56 86 GLN A C 1
ATOM 704 O O . GLN A 1 86 ? -9.483 -10.703 15.293 1.00 84.56 86 GLN A O 1
ATOM 709 N N . ILE A 1 87 ? -8.698 -9.098 16.647 1.00 86.88 87 ILE A N 1
ATOM 710 C CA . ILE A 1 87 ? -7.878 -8.451 15.624 1.00 86.88 87 ILE A CA 1
ATOM 711 C C . ILE A 1 87 ? -6.596 -9.269 15.419 1.00 86.88 87 ILE A C 1
ATOM 713 O O . ILE A 1 87 ? -5.695 -9.273 16.254 1.00 86.88 87 ILE A O 1
ATOM 717 N N . ASP A 1 88 ? -6.482 -9.907 14.257 1.00 87.12 88 ASP A N 1
ATOM 718 C CA . ASP A 1 88 ? -5.342 -10.734 13.835 1.00 87.12 88 ASP A CA 1
ATOM 719 C C . ASP A 1 88 ? -4.197 -9.932 13.183 1.00 87.12 88 ASP A C 1
ATOM 721 O O . ASP A 1 88 ? -3.234 -10.491 12.653 1.00 87.12 88 ASP A O 1
ATOM 725 N N . THR A 1 89 ? -4.277 -8.602 13.231 1.00 89.44 89 THR A N 1
ATOM 726 C CA . THR A 1 89 ? -3.302 -7.681 12.635 1.00 89.44 89 THR A CA 1
ATOM 727 C C . THR A 1 89 ? -2.674 -6.759 13.674 1.00 89.44 89 THR A C 1
ATOM 729 O O . THR A 1 89 ? -3.170 -6.585 14.785 1.00 89.44 89 THR A O 1
ATOM 732 N N . SER A 1 90 ? -1.548 -6.142 13.315 1.00 92.94 90 SER A N 1
ATOM 733 C CA . SER A 1 90 ? -0.868 -5.169 14.165 1.00 92.94 90 SER A CA 1
ATOM 734 C C . SER A 1 90 ? -1.238 -3.729 13.810 1.00 92.94 90 SER A C 1
ATOM 736 O O . SER A 1 90 ? -1.728 -3.417 12.720 1.00 92.94 90 SER A O 1
ATOM 738 N N . CYS A 1 91 ? -0.971 -2.813 14.741 1.00 93.62 91 CYS A N 1
ATOM 739 C CA . CYS A 1 91 ? -1.137 -1.384 14.520 1.00 93.62 91 CYS A CA 1
ATOM 740 C C . CYS A 1 91 ? -0.374 -0.932 13.270 1.00 93.62 91 CYS A C 1
ATOM 742 O O . CYS A 1 91 ? 0.851 -1.020 13.205 1.00 93.62 91 CYS A O 1
ATOM 744 N N . SER A 1 92 ? -1.078 -0.331 12.312 1.00 93.12 92 SER A N 1
ATOM 745 C CA . SER A 1 92 ? -0.511 0.117 11.030 1.00 93.12 92 SER A CA 1
ATOM 746 C C . SER A 1 92 ? 0.412 1.343 11.140 1.00 93.12 92 SER A C 1
ATOM 748 O O . SER A 1 92 ? 0.823 1.906 10.127 1.00 93.12 92 SER A O 1
ATOM 750 N N . TYR A 1 93 ? 0.716 1.791 12.362 1.00 91.12 93 TYR A N 1
ATOM 751 C CA . TYR A 1 93 ? 1.657 2.876 12.647 1.00 91.12 93 TYR A CA 1
ATOM 752 C C . TYR A 1 93 ? 2.904 2.391 13.393 1.00 91.12 93 TYR A C 1
ATOM 754 O O . TYR A 1 93 ? 4.014 2.718 12.993 1.00 91.12 93 TYR A O 1
ATOM 762 N N . CYS A 1 94 ? 2.734 1.656 14.499 1.00 92.12 94 CYS A N 1
ATOM 763 C CA . CYS A 1 94 ? 3.848 1.208 15.346 1.00 92.12 94 CYS A CA 1
ATOM 764 C C . CYS A 1 94 ? 4.180 -0.281 15.199 1.00 92.12 94 CYS A C 1
ATOM 766 O O . CYS A 1 94 ? 5.145 -0.738 15.799 1.00 92.12 94 CYS A O 1
ATOM 768 N N . HIS A 1 95 ? 3.380 -1.032 14.437 1.00 92.06 95 HIS A N 1
ATOM 769 C CA . HIS A 1 95 ? 3.531 -2.467 14.178 1.00 92.06 95 HIS A CA 1
ATOM 770 C C . HIS A 1 95 ? 3.430 -3.383 15.409 1.00 92.06 95 HIS A C 1
ATOM 772 O O . HIS A 1 95 ? 3.690 -4.579 15.308 1.00 92.06 95 HIS A O 1
ATOM 778 N N . SER A 1 96 ? 2.997 -2.856 16.556 1.00 91.00 96 SER A N 1
ATOM 779 C CA . SER A 1 96 ? 2.707 -3.642 17.760 1.00 91.00 96 SER A CA 1
ATOM 780 C C . SER A 1 96 ? 1.293 -4.226 17.711 1.00 91.00 96 SER A C 1
ATOM 782 O O . SER A 1 96 ? 0.384 -3.601 17.157 1.00 91.00 96 SER A O 1
ATOM 784 N N . ILE A 1 97 ? 1.119 -5.407 18.300 1.00 90.94 97 ILE A N 1
ATOM 785 C CA . ILE A 1 97 ? -0.185 -6.053 18.510 1.00 90.94 97 ILE A CA 1
ATOM 786 C C . ILE A 1 97 ? -1.027 -5.301 19.550 1.00 90.94 97 ILE A C 1
ATOM 788 O O . ILE A 1 97 ? -0.495 -4.511 20.332 1.00 90.94 97 ILE A O 1
ATOM 792 N N . PHE A 1 98 ? -2.334 -5.560 19.560 1.00 91.38 98 PHE A N 1
ATOM 793 C CA . PHE A 1 98 ? -3.282 -4.927 20.471 1.00 91.38 98 PHE A CA 1
ATOM 794 C C . PHE A 1 98 ? -3.450 -5.770 21.742 1.00 91.38 98 PHE A C 1
ATOM 796 O O . PHE A 1 98 ? -4.025 -6.848 21.696 1.00 91.38 98 PHE A O 1
ATOM 803 N N . LEU A 1 99 ? -2.944 -5.278 22.877 1.00 84.31 99 LEU A N 1
ATOM 804 C CA . LEU A 1 99 ? -2.983 -5.982 24.173 1.00 84.31 99 LEU A CA 1
ATOM 805 C C . LEU A 1 99 ? -4.059 -5.448 25.138 1.00 84.31 99 LEU A C 1
ATOM 807 O O . LEU A 1 99 ? -4.077 -5.809 26.307 1.00 84.31 99 LEU A O 1
ATOM 811 N N . GLY A 1 100 ? -4.945 -4.563 24.669 1.00 77.88 100 GLY A N 1
ATOM 812 C CA . GLY A 1 100 ? -6.002 -3.957 25.493 1.00 77.88 100 GLY A CA 1
ATOM 813 C C . GLY A 1 100 ? -5.579 -2.719 26.299 1.00 77.88 100 GLY A C 1
ATOM 814 O O . GLY A 1 100 ? -6.439 -2.051 26.867 1.00 77.88 100 GLY A O 1
ATOM 815 N N . ASP A 1 101 ? -4.296 -2.340 26.287 1.00 80.38 101 ASP A N 1
ATOM 816 C CA . ASP A 1 101 ? -3.785 -1.154 27.004 1.00 80.38 101 ASP A CA 1
ATOM 817 C C . ASP A 1 101 ? -4.335 0.179 26.466 1.00 80.38 101 ASP A C 1
ATOM 819 O O . ASP A 1 101 ? -4.377 1.196 27.162 1.00 80.38 101 ASP A O 1
ATOM 823 N N . PHE A 1 102 ? -4.746 0.197 25.196 1.00 85.88 102 PHE A N 1
ATOM 824 C CA . PHE A 1 102 ? -5.230 1.390 24.515 1.00 85.88 102 PHE A CA 1
ATOM 825 C C . PHE A 1 102 ? -6.445 1.077 23.652 1.00 85.88 102 PHE A C 1
ATOM 827 O O . PHE A 1 102 ? -6.484 0.061 22.964 1.00 85.88 102 PHE A O 1
ATOM 834 N N . ASN A 1 103 ? -7.372 2.034 23.586 1.00 92.81 103 ASN A N 1
ATOM 835 C CA . ASN A 1 103 ? -8.457 2.009 22.610 1.00 92.81 103 ASN A CA 1
ATOM 836 C C . ASN A 1 103 ? -7.906 1.855 21.186 1.00 92.81 103 ASN A C 1
ATOM 838 O O . ASN A 1 103 ? -6.953 2.548 20.799 1.00 92.81 103 ASN A O 1
ATOM 842 N N . VAL A 1 104 ? -8.561 1.001 20.406 1.00 94.69 104 VAL A N 1
ATOM 843 C CA . VAL A 1 104 ? -8.203 0.710 19.019 1.00 94.69 104 VAL A CA 1
ATOM 844 C C . VAL A 1 104 ? -9.177 1.406 18.085 1.00 94.69 104 VAL A C 1
ATOM 846 O O . VAL A 1 104 ? -10.382 1.422 18.318 1.00 94.69 104 VAL A O 1
ATOM 849 N N . TYR A 1 105 ? -8.645 2.007 17.029 1.00 95.56 105 TYR A N 1
ATOM 850 C CA . TYR A 1 105 ? -9.426 2.676 16.000 1.00 95.56 105 TYR A CA 1
ATOM 851 C C . TYR A 1 105 ? -9.183 2.026 14.645 1.00 95.56 105 TYR A C 1
ATOM 853 O O . TYR A 1 105 ? -8.041 1.714 14.313 1.00 95.56 105 TYR A O 1
ATOM 861 N N . GLN A 1 106 ? -10.237 1.891 13.851 1.00 95.62 106 GLN A N 1
ATOM 862 C CA . GLN A 1 106 ? -10.202 1.357 12.499 1.00 95.62 106 GLN A CA 1
ATOM 863 C C . GLN A 1 106 ? -10.482 2.457 11.473 1.00 95.62 106 GLN A C 1
ATOM 865 O O . GLN A 1 106 ? -11.371 3.289 11.649 1.00 95.62 106 GLN A O 1
ATOM 870 N N . CYS A 1 107 ? -9.716 2.458 10.386 1.00 93.81 107 CYS A N 1
ATOM 871 C CA . CYS A 1 107 ? -9.974 3.297 9.221 1.00 93.81 107 CYS A CA 1
ATOM 872 C C . CYS A 1 107 ? -11.136 2.721 8.398 1.00 93.81 107 CYS A C 1
ATOM 874 O O . CYS A 1 107 ? -11.001 1.614 7.886 1.00 93.81 107 CYS A O 1
ATOM 876 N N . GLU A 1 108 ? -12.227 3.466 8.195 1.00 93.69 108 GLU A N 1
ATOM 877 C CA . GLU A 1 108 ? -13.364 2.998 7.373 1.00 93.69 108 GLU A CA 1
ATOM 878 C C . GLU A 1 108 ? -12.990 2.741 5.904 1.00 93.69 108 GLU A C 1
ATOM 880 O O . GLU A 1 108 ? -13.587 1.898 5.245 1.00 93.69 108 GLU A O 1
ATOM 885 N N . SER A 1 109 ? -11.997 3.461 5.370 1.00 89.94 109 SER A N 1
ATOM 886 C CA . SER A 1 109 ? -11.626 3.345 3.955 1.00 89.94 109 SER A CA 1
ATOM 887 C C . SER A 1 109 ? -10.809 2.092 3.627 1.00 89.94 109 SER A C 1
ATOM 889 O O . SER A 1 109 ? -10.855 1.632 2.488 1.00 89.94 109 SER A O 1
ATOM 891 N N . CYS A 1 110 ? -10.012 1.572 4.563 1.00 88.00 110 CYS A N 1
ATOM 892 C CA . CYS A 1 110 ? -9.078 0.470 4.285 1.00 88.00 110 CYS A CA 1
ATOM 893 C C . CYS A 1 110 ? -8.988 -0.587 5.387 1.00 88.00 110 CYS A C 1
ATOM 895 O O . CYS A 1 110 ? -8.156 -1.487 5.293 1.00 88.00 110 CYS A O 1
ATOM 897 N N . ASN A 1 111 ? -9.808 -0.471 6.431 1.00 92.50 111 ASN A N 1
ATOM 898 C CA . ASN A 1 111 ? -9.892 -1.392 7.563 1.00 92.50 111 ASN A CA 1
ATOM 899 C C . ASN A 1 111 ? -8.599 -1.554 8.379 1.00 92.50 111 ASN A C 1
ATOM 901 O O . ASN A 1 111 ? -8.505 -2.457 9.203 1.00 92.50 111 ASN A O 1
ATOM 905 N N . SER A 1 112 ? -7.614 -0.668 8.203 1.00 93.31 112 SER A N 1
ATOM 906 C CA . SER A 1 112 ? -6.382 -0.671 8.997 1.00 93.31 112 SER A CA 1
ATOM 907 C C . SER A 1 112 ? -6.639 -0.216 10.436 1.00 93.31 112 SER A C 1
ATOM 909 O O . SER A 1 112 ? -7.349 0.776 10.642 1.00 93.31 112 SER A O 1
ATOM 911 N N . TYR A 1 113 ? -5.979 -0.853 11.403 1.00 95.19 113 TYR A N 1
ATOM 912 C CA . TYR A 1 113 ? -6.141 -0.567 12.829 1.00 95.19 113 TYR A CA 1
ATOM 913 C C . TYR A 1 113 ? -4.997 0.271 13.416 1.00 95.19 113 TYR A C 1
ATOM 915 O O . TYR A 1 113 ? -3.836 0.159 13.010 1.00 95.19 113 TYR A O 1
ATOM 923 N N . TYR A 1 114 ? -5.317 1.087 14.422 1.00 95.00 114 TYR A N 1
ATOM 924 C CA . TYR A 1 114 ? -4.388 1.991 15.099 1.00 95.00 114 TYR A CA 1
ATOM 925 C C . TYR A 1 114 ? -4.660 2.081 16.602 1.00 95.00 114 TYR A C 1
ATOM 927 O O . TYR A 1 114 ? -5.802 2.245 17.026 1.00 95.00 114 TYR A O 1
ATOM 935 N N . HIS A 1 115 ? -3.602 2.100 17.415 1.00 96.25 115 HIS A N 1
ATOM 936 C CA . HIS A 1 115 ? -3.710 2.514 18.817 1.00 96.25 115 HIS A CA 1
ATOM 937 C C . HIS A 1 115 ? -4.124 3.989 18.912 1.00 96.25 115 HIS A C 1
ATOM 939 O O . HIS A 1 115 ? -3.643 4.817 18.136 1.00 96.25 115 HIS A O 1
ATOM 945 N N . LYS A 1 116 ? -4.915 4.364 19.923 1.00 95.19 116 LYS A N 1
ATOM 946 C CA . LYS A 1 116 ? -5.230 5.768 20.252 1.00 95.19 116 LYS A CA 1
ATOM 947 C C . LYS A 1 116 ? -4.012 6.718 20.229 1.00 95.19 116 LYS A C 1
ATOM 949 O O . LYS A 1 116 ? -4.105 7.754 19.565 1.00 95.19 116 LYS A O 1
ATOM 954 N N . PRO A 1 117 ? -2.869 6.419 20.886 1.00 95.44 117 PRO A N 1
ATOM 955 C CA . PRO A 1 117 ? -1.675 7.268 20.803 1.00 95.44 117 PRO A CA 1
ATOM 956 C C . PRO A 1 117 ? -1.103 7.379 19.382 1.00 95.44 117 PRO A C 1
ATOM 958 O O . PRO A 1 117 ? -0.683 8.460 18.973 1.00 95.44 117 PRO A O 1
ATOM 961 N N . CYS A 1 118 ? -1.122 6.292 18.607 1.00 94.81 118 CYS A N 1
ATOM 962 C CA . CYS A 1 118 ? -0.676 6.290 17.213 1.00 94.81 118 CYS A CA 1
ATOM 963 C C . CYS A 1 118 ? -1.594 7.124 16.317 1.00 94.81 118 CYS A C 1
ATOM 965 O O . CYS A 1 118 ? -1.111 7.897 15.494 1.00 94.81 118 CYS A O 1
ATOM 967 N N . LEU A 1 119 ? -2.911 7.019 16.512 1.00 94.50 119 LEU A N 1
ATOM 968 C CA . LEU A 1 119 ? -3.891 7.833 15.803 1.00 94.50 119 LEU A CA 1
ATOM 969 C C . LEU A 1 119 ? -3.685 9.324 16.092 1.00 94.50 119 LEU A C 1
ATOM 971 O O . LEU A 1 119 ? -3.773 10.136 15.174 1.00 94.50 119 LEU A O 1
ATOM 975 N N . LYS A 1 120 ? -3.388 9.692 17.345 1.00 94.44 120 LYS A N 1
ATOM 976 C CA . LYS A 1 120 ? -3.115 11.086 17.718 1.00 94.44 120 LYS A CA 1
ATOM 977 C C . LYS A 1 120 ? -1.896 11.639 16.971 1.00 94.44 120 LYS A C 1
ATOM 979 O O . LYS A 1 120 ? -2.029 12.659 16.302 1.00 94.44 120 LYS A O 1
ATOM 984 N N . LYS A 1 121 ? -0.766 10.921 16.997 1.00 93.81 121 LYS A N 1
ATOM 985 C CA . LYS A 1 121 ? 0.443 11.290 16.234 1.00 93.81 121 LYS A CA 1
ATOM 986 C C . LYS A 1 121 ? 0.154 11.408 14.738 1.00 93.81 121 LYS A C 1
ATOM 988 O O . LYS A 1 121 ? 0.479 12.409 14.111 1.00 93.81 121 LYS A O 1
ATOM 993 N N . MET A 1 122 ? -0.561 10.431 14.182 1.00 92.06 122 MET A N 1
ATOM 994 C CA . MET A 1 122 ? -0.955 10.429 12.773 1.00 92.06 122 MET A CA 1
ATOM 995 C C . MET A 1 122 ? -1.830 11.640 12.398 1.00 92.06 122 MET A C 1
ATOM 997 O O . MET A 1 122 ? -1.647 12.215 11.323 1.00 92.06 122 MET A O 1
ATOM 1001 N N . LYS A 1 123 ? -2.757 12.063 13.271 1.00 91.25 123 LYS A N 1
ATOM 1002 C CA . LYS A 1 123 ? -3.576 13.272 13.067 1.00 91.25 123 LYS A CA 1
ATOM 1003 C C . LYS A 1 123 ? -2.750 14.562 13.125 1.00 91.25 123 LYS A C 1
ATOM 1005 O O . LYS A 1 123 ? -3.084 15.505 12.414 1.00 91.25 123 LYS A O 1
ATOM 1010 N N . GLU A 1 124 ? -1.710 14.613 13.951 1.00 90.62 124 GLU A N 1
ATOM 1011 C CA . GLU A 1 124 ? -0.836 15.785 14.096 1.00 90.62 124 GLU A CA 1
ATOM 1012 C C . GLU A 1 124 ? 0.131 15.926 12.909 1.00 90.62 124 GLU A C 1
ATOM 1014 O O . GLU A 1 124 ? 0.235 17.007 12.331 1.00 90.62 124 GLU A O 1
ATOM 1019 N N . GLU A 1 125 ? 0.775 14.830 12.502 1.00 89.81 125 GLU A N 1
ATOM 1020 C CA . GLU A 1 125 ? 1.836 14.831 11.487 1.00 89.81 125 GLU A CA 1
ATOM 1021 C C . GLU A 1 125 ? 1.299 14.744 10.050 1.00 89.81 125 GLU A C 1
ATOM 1023 O O . GLU A 1 125 ? 1.677 15.534 9.188 1.00 89.81 125 GLU A O 1
ATOM 1028 N N . ILE A 1 126 ? 0.413 13.778 9.780 1.00 88.25 126 ILE A N 1
ATOM 1029 C CA . ILE A 1 126 ? 0.060 13.364 8.410 1.00 88.25 126 ILE A CA 1
ATOM 1030 C C . ILE A 1 126 ? -1.349 13.837 8.028 1.00 88.25 126 ILE A C 1
ATOM 1032 O O . ILE A 1 126 ? -1.619 14.108 6.860 1.00 88.25 126 ILE A O 1
ATOM 1036 N N . LYS A 1 127 ? -2.266 13.951 9.003 1.00 90.94 127 LYS A N 1
ATOM 1037 C CA . LYS A 1 127 ? -3.695 14.297 8.797 1.00 90.94 127 LYS A CA 1
ATOM 1038 C C . LYS A 1 127 ? -4.432 13.353 7.828 1.00 90.94 127 LYS A C 1
ATOM 1040 O O . LYS A 1 127 ? -5.521 13.669 7.346 1.00 90.94 127 LYS A O 1
ATOM 1045 N N . ALA A 1 128 ? -3.863 12.181 7.569 1.00 91.19 128 ALA A N 1
ATOM 1046 C CA . ALA A 1 128 ? -4.394 11.150 6.692 1.00 91.19 128 ALA A CA 1
ATOM 1047 C C . ALA A 1 128 ? -4.053 9.762 7.248 1.00 91.19 128 ALA A C 1
ATOM 1049 O O . ALA A 1 128 ? -3.122 9.612 8.042 1.00 91.19 128 ALA A O 1
ATOM 1050 N N . CYS A 1 129 ? -4.811 8.747 6.842 1.00 89.31 129 CYS A N 1
ATOM 1051 C CA . CYS A 1 129 ? -4.521 7.355 7.143 1.00 89.31 129 CYS A CA 1
ATOM 1052 C C . CYS A 1 129 ? -3.142 6.986 6.583 1.00 89.31 129 CYS A C 1
ATOM 1054 O O . CYS A 1 129 ? -2.896 7.097 5.384 1.00 89.31 129 CYS A O 1
ATOM 1056 N N . ARG A 1 130 ? -2.248 6.501 7.450 1.00 87.44 130 ARG A N 1
ATOM 1057 C CA . ARG A 1 130 ? -0.889 6.084 7.075 1.00 87.44 130 ARG A CA 1
ATOM 1058 C C . ARG A 1 130 ? -0.887 4.963 6.032 1.00 87.44 130 ARG A C 1
ATOM 1060 O O . ARG A 1 130 ? 0.057 4.881 5.254 1.00 87.44 130 ARG A O 1
ATOM 1067 N N . PHE A 1 131 ? -1.913 4.109 6.048 1.00 87.31 131 PHE A N 1
ATOM 1068 C CA . PHE A 1 131 ? -1.997 2.925 5.198 1.00 87.31 131 PHE A CA 1
ATOM 1069 C C . PHE A 1 131 ? -2.535 3.238 3.795 1.00 87.31 131 PHE A C 1
ATOM 1071 O O . PHE A 1 131 ? -1.885 2.901 2.812 1.00 87.31 131 PHE A O 1
ATOM 1078 N N . CYS A 1 132 ? -3.695 3.900 3.686 1.00 85.69 132 CYS A N 1
ATOM 1079 C CA . CYS A 1 132 ? -4.339 4.165 2.390 1.00 85.69 132 CYS A CA 1
ATOM 1080 C C . CYS A 1 132 ? -4.224 5.612 1.889 1.00 85.69 132 CYS A C 1
ATOM 1082 O O . CYS A 1 132 ? -4.601 5.886 0.756 1.00 85.69 132 CYS A O 1
ATOM 1084 N N . GLY A 1 133 ? -3.740 6.548 2.709 1.00 85.19 133 GLY A N 1
ATOM 1085 C CA . GLY A 1 133 ? -3.631 7.963 2.341 1.00 85.19 133 GLY A CA 1
ATOM 1086 C C . GLY A 1 133 ? -4.942 8.756 2.410 1.00 85.19 133 GLY A C 1
ATOM 1087 O O . GLY A 1 133 ? -4.920 9.957 2.153 1.00 85.19 133 GLY A O 1
ATOM 1088 N N . ALA A 1 134 ? -6.065 8.136 2.793 1.00 88.00 134 ALA A N 1
ATOM 1089 C CA . ALA A 1 134 ? -7.343 8.831 2.940 1.00 88.00 134 ALA A CA 1
ATOM 1090 C C . ALA A 1 134 ? -7.272 9.913 4.032 1.00 88.00 134 ALA A C 1
ATOM 1092 O O . ALA A 1 134 ? -6.798 9.661 5.144 1.00 88.00 134 ALA A O 1
ATOM 1093 N N . LYS A 1 135 ? -7.750 11.124 3.739 1.00 90.94 135 LYS A N 1
ATOM 1094 C CA . LYS A 1 135 ? -7.715 12.260 4.666 1.00 90.94 135 LYS A CA 1
ATOM 1095 C C . LYS A 1 135 ? -8.660 12.005 5.836 1.00 90.94 135 LYS A C 1
ATOM 1097 O O . LYS A 1 135 ? -9.817 11.649 5.637 1.00 90.94 135 LYS A O 1
ATOM 1102 N N . ILE A 1 136 ? -8.178 12.189 7.061 1.00 89.19 136 ILE A N 1
ATOM 1103 C CA . ILE A 1 136 ? -8.990 11.913 8.249 1.00 89.19 136 ILE A CA 1
ATOM 1104 C C . ILE A 1 136 ? -9.935 13.093 8.449 1.00 89.19 136 ILE A C 1
ATOM 1106 O O . ILE A 1 136 ? -9.481 14.206 8.729 1.00 89.19 136 ILE A O 1
ATOM 1110 N N . ASN A 1 137 ? -11.234 12.854 8.275 1.00 82.62 137 ASN A N 1
ATOM 1111 C CA . ASN A 1 137 ? -12.242 13.881 8.497 1.00 82.62 137 ASN A CA 1
ATOM 1112 C C . ASN A 1 137 ? -12.321 14.219 9.999 1.00 82.62 137 ASN A C 1
ATOM 1114 O O . ASN A 1 137 ? -11.986 13.380 10.845 1.00 82.62 137 ASN A O 1
ATOM 1118 N N . LYS A 1 138 ? -12.656 15.474 10.313 1.00 60.25 138 LYS A N 1
ATOM 1119 C CA . LYS A 1 138 ? -12.620 15.999 11.688 1.00 60.25 138 LYS A CA 1
ATOM 1120 C C . LYS A 1 138 ? -13.617 15.301 12.604 1.00 60.25 138 LYS A C 1
ATOM 1122 O O . LYS A 1 138 ? -14.776 15.118 12.176 1.00 60.25 138 LYS A O 1
#

Secondary structure (DSSP, 8-state):
-----HHHHEEE-TTT--EEEHHHHHHHHHT-SS-TTEEE-TTT--EEE--HHHHHHHHTS-----------EE-EEEEPHHHHTT--S--TTT-----SSS-EEEETTT--EEEHHHHHHHHHHTSB-TTT--EE--